Protein AF-R7QP44-F1 (afdb_monomer_lite)

Structure (mmCIF, N/CA/C/O backbone):
data_AF-R7QP44-F1
#
_entry.id   AF-R7QP44-F1
#
loop_
_atom_site.group_PDB
_atom_site.id
_atom_site.type_symbol
_atom_site.label_atom_id
_atom_site.label_alt_id
_atom_site.label_comp_id
_atom_site.label_asym_id
_atom_site.label_entity_id
_atom_site.label_seq_id
_atom_site.pdbx_PDB_ins_code
_atom_site.Cartn_x
_atom_site.Cartn_y
_atom_site.Cartn_z
_atom_site.occupancy
_atom_site.B_iso_or_equiv
_atom_site.auth_seq_id
_atom_site.auth_comp_id
_atom_site.auth_asym_id
_atom_site.auth_atom_id
_atom_site.pdbx_PDB_model_num
ATOM 1 N N . MET A 1 1 ? 19.388 -5.704 -37.236 1.00 42.16 1 MET A N 1
ATOM 2 C CA . MET A 1 1 ? 18.659 -6.530 -36.250 1.00 42.16 1 MET A CA 1
ATOM 3 C C . MET A 1 1 ? 18.406 -5.687 -35.013 1.00 42.16 1 MET A C 1
ATOM 5 O O . MET A 1 1 ? 19.204 -5.713 -34.083 1.00 42.16 1 MET A O 1
ATOM 9 N N . ASP A 1 2 ? 17.316 -4.933 -34.992 1.00 49.62 2 ASP A N 1
ATOM 10 C CA . ASP A 1 2 ? 16.919 -4.169 -33.814 1.00 49.62 2 ASP A CA 1
ATOM 11 C C . ASP A 1 2 ? 16.230 -5.118 -32.838 1.00 49.62 2 ASP A C 1
ATOM 13 O O . ASP A 1 2 ? 15.017 -5.322 -32.861 1.00 49.62 2 ASP A O 1
ATOM 17 N N . LYS A 1 3 ? 17.034 -5.772 -31.993 1.00 59.66 3 LYS A N 1
ATOM 18 C CA . LYS A 1 3 ? 16.508 -6.389 -30.778 1.00 59.66 3 LYS A CA 1
ATOM 19 C C . LYS A 1 3 ? 15.939 -5.245 -29.944 1.00 59.66 3 LYS A C 1
ATOM 21 O O . LYS A 1 3 ? 16.696 -4.519 -29.304 1.00 59.66 3 LYS A O 1
ATOM 26 N N . CYS A 1 4 ? 14.620 -5.062 -29.965 1.00 62.34 4 CYS A N 1
ATOM 27 C CA . CYS A 1 4 ? 13.935 -4.261 -28.962 1.00 62.34 4 CYS A CA 1
ATOM 28 C C . CYS A 1 4 ? 14.185 -4.923 -27.604 1.00 62.34 4 CYS A C 1
ATOM 30 O O . CYS A 1 4 ? 13.433 -5.800 -27.185 1.00 62.34 4 CYS A O 1
ATOM 32 N N . PHE A 1 5 ? 15.265 -4.539 -26.924 1.00 64.88 5 PHE A N 1
ATOM 33 C CA . PHE A 1 5 ? 15.396 -4.816 -25.505 1.00 64.88 5 PHE 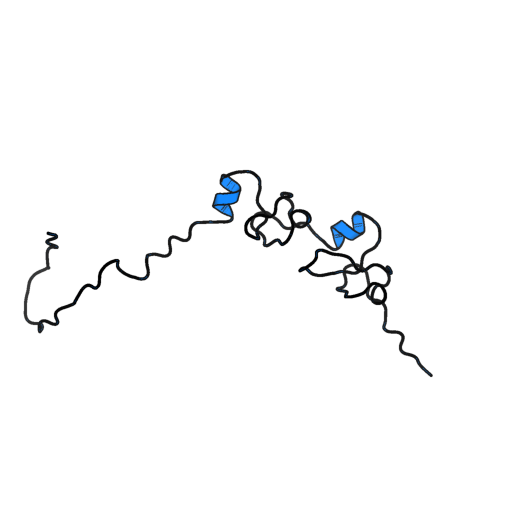A CA 1
ATOM 34 C C . PHE A 1 5 ? 14.197 -4.140 -24.835 1.00 64.88 5 PHE A C 1
ATOM 36 O O . PHE A 1 5 ? 14.015 -2.930 -25.027 1.00 64.88 5 PHE A O 1
ATOM 43 N N . PRO A 1 6 ? 13.332 -4.884 -24.123 1.00 70.69 6 PRO A N 1
ATOM 44 C CA . PRO A 1 6 ? 12.214 -4.271 -23.429 1.00 70.69 6 PRO A CA 1
ATOM 45 C C . PRO A 1 6 ? 12.774 -3.175 -22.521 1.00 70.69 6 PRO A C 1
ATOM 47 O O . PRO A 1 6 ? 13.692 -3.417 -21.736 1.00 70.69 6 PRO A O 1
ATOM 50 N N . LYS A 1 7 ? 12.278 -1.942 -22.690 1.00 80.62 7 LYS A N 1
ATOM 51 C CA . LYS A 1 7 ? 12.738 -0.809 -21.885 1.00 80.62 7 LYS A CA 1
ATOM 52 C C . LYS A 1 7 ? 12.487 -1.146 -20.420 1.00 80.62 7 LYS A C 1
ATOM 54 O O . LYS A 1 7 ? 11.345 -1.398 -20.034 1.00 80.62 7 LYS A O 1
ATOM 59 N N . LYS A 1 8 ? 13.555 -1.145 -19.622 1.00 89.19 8 LYS A N 1
ATOM 60 C CA . LYS A 1 8 ? 13.452 -1.323 -18.176 1.00 89.19 8 LYS A CA 1
ATOM 61 C C . LYS A 1 8 ? 12.568 -0.214 -17.590 1.00 89.19 8 LYS A C 1
ATOM 63 O O . LYS A 1 8 ? 12.676 0.952 -17.969 1.00 89.19 8 LYS A O 1
ATOM 68 N N . LYS A 1 9 ? 11.679 -0.591 -16.680 1.00 93.31 9 LYS A N 1
ATOM 69 C CA . LYS A 1 9 ? 10.724 0.270 -15.984 1.00 93.31 9 LYS A CA 1
ATOM 70 C C . LYS A 1 9 ? 11.424 1.062 -14.883 1.00 93.31 9 LYS A C 1
ATOM 72 O O . LYS A 1 9 ? 12.315 0.541 -14.216 1.00 93.31 9 LYS A O 1
ATOM 77 N N . GLY A 1 10 ? 10.997 2.308 -14.694 1.00 92.44 10 GLY A N 1
ATOM 78 C CA . GLY A 1 10 ? 11.552 3.205 -13.681 1.00 92.44 10 GLY A CA 1
ATOM 79 C C . GLY A 1 10 ? 11.133 2.864 -12.249 1.00 92.44 10 GLY A C 1
ATOM 80 O O . GLY A 1 10 ? 10.320 1.973 -12.006 1.00 92.44 10 GLY A O 1
ATOM 81 N N . GLU A 1 11 ? 11.679 3.613 -11.293 1.00 94.75 11 GLU A N 1
ATOM 82 C CA . GLU A 1 11 ? 11.333 3.523 -9.871 1.00 94.75 11 GLU A CA 1
ATOM 83 C C . GLU A 1 11 ? 9.811 3.628 -9.634 1.00 94.75 11 GLU A C 1
ATOM 85 O O . GLU A 1 11 ? 9.104 4.388 -10.295 1.00 94.75 11 GLU A O 1
ATOM 90 N N . CYS A 1 12 ? 9.307 2.853 -8.677 1.00 93.56 12 CYS A N 1
ATOM 91 C CA . CYS A 1 12 ? 7.906 2.717 -8.280 1.00 93.56 12 CYS A CA 1
ATOM 92 C C . CYS A 1 12 ? 6.957 2.166 -9.358 1.00 93.56 12 CYS A C 1
ATOM 94 O O . CYS A 1 12 ? 5.762 1.994 -9.089 1.00 93.56 12 CYS A O 1
ATOM 96 N N . ALA A 1 13 ? 7.456 1.842 -10.552 1.00 93.62 13 ALA A N 1
ATOM 97 C CA . ALA A 1 13 ? 6.661 1.185 -11.579 1.00 93.62 13 ALA A CA 1
ATOM 98 C C . ALA A 1 13 ? 6.332 -0.262 -11.174 1.00 93.62 13 ALA A C 1
ATOM 100 O O . ALA A 1 13 ? 7.167 -0.925 -10.556 1.00 93.62 13 ALA A O 1
ATOM 101 N N . PRO A 1 14 ? 5.145 -0.780 -11.530 1.00 92.44 14 PRO A N 1
ATOM 102 C CA . PRO A 1 14 ? 4.768 -2.151 -11.219 1.00 92.44 14 PRO A CA 1
ATOM 103 C C . PRO A 1 14 ? 5.651 -3.159 -11.965 1.00 92.44 14 PRO A C 1
ATOM 105 O O . PRO A 1 14 ? 5.914 -3.017 -13.166 1.00 92.44 14 PRO A O 1
ATOM 108 N N . CYS A 1 15 ? 6.063 -4.211 -11.268 1.00 92.56 15 CYS A N 1
ATOM 109 C CA . CYS A 1 15 ? 6.938 -5.256 -11.794 1.00 92.56 15 CYS A CA 1
ATOM 110 C C . CYS A 1 15 ? 6.459 -6.645 -11.377 1.00 92.56 15 CYS A C 1
ATOM 112 O O . CYS A 1 15 ? 5.681 -6.797 -10.439 1.00 92.56 15 CYS A O 1
ATOM 114 N N . ARG A 1 16 ? 6.922 -7.669 -12.089 1.00 90.44 16 ARG A N 1
ATOM 115 C CA . ARG A 1 16 ? 6.758 -9.081 -11.731 1.00 90.44 16 ARG A CA 1
ATOM 116 C C . ARG A 1 16 ? 8.110 -9.762 -11.542 1.00 90.44 16 ARG A C 1
ATOM 118 O O . ARG A 1 16 ? 8.195 -10.717 -10.777 1.00 90.44 16 ARG A O 1
ATOM 125 N N . SER A 1 17 ? 9.160 -9.260 -12.189 1.00 90.12 17 SER A N 1
ATOM 126 C CA . SER A 1 17 ? 10.537 -9.719 -12.011 1.00 90.12 17 SER A CA 1
ATOM 127 C C . SER A 1 17 ? 11.539 -8.565 -11.917 1.00 90.12 17 SER A C 1
ATOM 129 O O . SER A 1 17 ? 11.251 -7.418 -12.264 1.00 90.12 17 SER A O 1
ATOM 131 N N . ARG A 1 18 ? 12.747 -8.879 -11.429 1.00 91.56 18 ARG A N 1
ATOM 132 C CA . ARG A 1 18 ? 13.856 -7.920 -11.300 1.00 91.56 18 ARG A CA 1
ATOM 133 C C . ARG A 1 18 ? 14.330 -7.362 -12.643 1.00 91.56 18 ARG A C 1
ATOM 135 O O . ARG A 1 18 ? 14.731 -6.206 -12.701 1.00 91.56 18 ARG A O 1
ATOM 142 N N . ASP A 1 19 ? 14.249 -8.161 -13.704 1.00 91.06 19 ASP A N 1
ATOM 143 C CA . ASP A 1 19 ? 14.759 -7.826 -15.040 1.00 91.06 19 ASP A CA 1
ATOM 144 C C . ASP A 1 19 ? 13.926 -6.737 -15.723 1.00 91.06 19 ASP A C 1
ATOM 146 O O . ASP A 1 19 ? 14.408 -6.029 -16.606 1.00 91.06 19 ASP A O 1
ATOM 150 N N . GLU A 1 20 ? 12.679 -6.563 -15.276 1.00 91.62 20 GLU A N 1
ATOM 151 C CA . GLU A 1 20 ? 11.809 -5.483 -15.727 1.00 91.62 20 GLU A CA 1
ATOM 152 C C . GLU A 1 20 ? 12.211 -4.123 -15.155 1.00 91.62 20 GLU A C 1
ATOM 154 O O . GLU A 1 20 ? 11.761 -3.112 -15.681 1.00 91.62 20 GLU A O 1
ATOM 159 N N . CYS A 1 21 ? 13.014 -4.067 -14.093 1.00 93.56 21 CYS A N 1
ATOM 160 C CA . CYS A 1 21 ? 13.292 -2.843 -13.350 1.00 93.56 21 CYS A CA 1
ATOM 161 C C . CYS A 1 21 ? 14.646 -2.246 -13.715 1.00 93.56 21 CYS A C 1
ATOM 163 O O . CYS A 1 21 ? 15.663 -2.932 -13.687 1.00 93.56 21 CYS A O 1
ATOM 165 N N . SER A 1 22 ? 14.695 -0.933 -13.956 1.00 93.31 22 SER A N 1
ATOM 166 C CA . SER A 1 22 ? 15.953 -0.198 -14.168 1.00 93.31 22 SER A CA 1
ATOM 167 C C . SER A 1 22 ? 16.844 -0.195 -12.927 1.00 93.31 22 SER A C 1
ATOM 169 O O . SER A 1 22 ? 18.018 0.135 -13.015 1.00 93.31 22 SER A O 1
ATOM 171 N N . THR A 1 23 ? 16.266 -0.537 -11.776 1.00 92.44 23 THR A N 1
ATOM 172 C CA . THR A 1 23 ? 16.932 -0.688 -10.483 1.00 92.44 23 THR A CA 1
ATOM 173 C C . THR A 1 23 ? 17.418 -2.116 -10.220 1.00 92.44 23 THR A C 1
ATOM 175 O O . THR A 1 23 ? 17.983 -2.373 -9.161 1.00 92.44 23 THR A O 1
ATOM 178 N N . ASP A 1 24 ? 17.129 -3.057 -11.130 1.00 92.00 24 ASP A N 1
ATOM 179 C CA . ASP A 1 24 ? 17.405 -4.494 -11.001 1.00 92.00 24 ASP A CA 1
ATOM 180 C C . ASP A 1 24 ? 16.807 -5.142 -9.738 1.00 92.00 24 ASP A C 1
ATOM 182 O O . ASP A 1 24 ? 17.234 -6.219 -9.310 1.00 92.00 24 ASP A O 1
ATOM 186 N N . LYS A 1 25 ? 15.786 -4.502 -9.150 1.00 93.44 25 LYS A N 1
ATOM 187 C CA . LYS A 1 25 ? 15.093 -4.974 -7.952 1.00 93.44 25 LYS A CA 1
ATOM 188 C C . LYS A 1 25 ? 13.591 -4.724 -8.051 1.00 93.44 25 LYS A C 1
ATOM 190 O O . LYS A 1 25 ? 13.136 -3.585 -8.126 1.00 93.44 25 LYS A O 1
ATOM 195 N N . CYS A 1 26 ? 12.840 -5.819 -7.991 1.00 93.38 26 CYS A N 1
ATOM 196 C CA . CYS A 1 26 ? 11.386 -5.845 -7.897 1.00 93.38 26 CYS A CA 1
ATOM 197 C C . CYS A 1 26 ? 11.004 -6.326 -6.497 1.00 93.38 26 CYS A C 1
ATOM 199 O O . CYS A 1 26 ? 11.370 -7.433 -6.105 1.00 93.38 26 CYS A O 1
ATOM 201 N N . TRP A 1 27 ? 10.331 -5.485 -5.717 1.00 91.31 27 TRP A N 1
ATOM 202 C CA . TRP A 1 27 ? 10.036 -5.767 -4.313 1.00 91.31 27 TRP A CA 1
ATOM 203 C C . TRP A 1 27 ? 8.639 -5.280 -3.935 1.00 91.31 27 TRP A C 1
ATOM 205 O O . TRP A 1 27 ? 8.079 -4.417 -4.602 1.00 91.31 27 TRP A O 1
ATOM 215 N N . GLY A 1 28 ? 8.074 -5.828 -2.863 1.00 87.38 28 GLY A N 1
ATOM 216 C CA . GLY A 1 28 ? 6.779 -5.435 -2.320 1.00 87.38 28 GLY A CA 1
ATOM 217 C C . GLY A 1 28 ? 6.215 -6.514 -1.402 1.00 87.38 28 GLY A C 1
ATOM 218 O O . GLY A 1 28 ? 6.892 -7.485 -1.063 1.00 87.38 28 GLY A O 1
ATOM 219 N N . HIS A 1 29 ? 4.961 -6.349 -0.993 1.00 76.00 29 HIS A N 1
ATOM 220 C CA . HIS A 1 29 ? 4.282 -7.316 -0.134 1.00 76.00 29 HIS A CA 1
ATOM 221 C C . HIS A 1 29 ? 3.556 -8.375 -0.966 1.00 76.00 29 HIS A C 1
ATOM 223 O O . HIS A 1 29 ? 2.860 -8.043 -1.923 1.00 76.00 29 HIS A O 1
ATOM 229 N N . VAL A 1 30 ? 3.703 -9.647 -0.584 1.00 61.22 30 VAL A N 1
ATOM 230 C CA . VAL A 1 30 ? 3.024 -10.783 -1.225 1.00 61.22 30 VAL A CA 1
ATOM 231 C C . VAL A 1 30 ? 1.506 -10.561 -1.158 1.00 61.22 30 VAL A C 1
ATOM 233 O O . VAL A 1 30 ? 0.961 -10.365 -0.074 1.00 61.22 30 VAL A O 1
ATOM 236 N N . GLY A 1 31 ? 0.836 -10.535 -2.316 1.00 61.34 31 GLY A N 1
ATOM 237 C CA . GLY A 1 31 ? -0.590 -10.190 -2.434 1.00 61.34 31 GLY A CA 1
ATOM 238 C C . GLY A 1 31 ? -0.895 -8.693 -2.622 1.00 61.34 31 GLY A C 1
ATOM 239 O O . GLY A 1 31 ? -2.055 -8.298 -2.579 1.00 61.34 31 GLY A O 1
ATOM 240 N N . SER A 1 32 ? 0.116 -7.845 -2.821 1.00 61.69 32 SER A N 1
ATOM 241 C CA . SER A 1 32 ? -0.009 -6.421 -3.175 1.00 61.69 32 SER A CA 1
ATOM 242 C C . SER A 1 32 ? 0.891 -6.060 -4.369 1.00 61.69 32 SER A C 1
ATOM 244 O O . SER A 1 32 ? 1.655 -6.895 -4.853 1.00 61.69 32 SER A O 1
ATOM 246 N N . ASP A 1 33 ? 0.799 -4.813 -4.842 1.00 80.12 33 ASP A N 1
ATOM 247 C CA . ASP A 1 33 ? 1.540 -4.282 -5.993 1.00 80.12 33 ASP A CA 1
ATOM 248 C C . ASP A 1 33 ? 3.067 -4.365 -5.804 1.00 80.12 33 ASP A C 1
ATOM 250 O O . ASP A 1 33 ? 3.661 -3.545 -5.107 1.00 80.12 33 ASP A O 1
ATOM 254 N N . LEU A 1 34 ? 3.726 -5.340 -6.434 1.00 90.56 34 LEU A N 1
ATOM 255 C CA . LEU A 1 34 ? 5.188 -5.378 -6.545 1.00 90.56 34 LEU A CA 1
ATOM 256 C C . LEU A 1 34 ? 5.676 -4.210 -7.409 1.00 90.56 34 LEU A C 1
ATOM 258 O O . LEU A 1 34 ? 5.099 -3.929 -8.464 1.00 90.56 34 LEU A O 1
ATOM 262 N N . ARG A 1 35 ? 6.750 -3.536 -6.986 1.00 93.19 35 ARG A N 1
ATOM 263 C CA . ARG A 1 35 ? 7.295 -2.361 -7.677 1.00 93.19 35 ARG A CA 1
ATOM 264 C C . ARG A 1 35 ? 8.810 -2.388 -7.812 1.00 93.19 35 ARG A C 1
ATOM 266 O O . ARG A 1 35 ? 9.521 -2.965 -6.990 1.00 93.19 35 ARG A O 1
ATOM 273 N N . CYS A 1 36 ? 9.290 -1.719 -8.853 1.00 95.12 36 CYS A N 1
ATOM 274 C CA . CYS A 1 36 ? 10.699 -1.439 -9.060 1.00 95.12 36 CYS A CA 1
ATOM 275 C C . CYS A 1 36 ? 11.195 -0.445 -8.020 1.00 95.12 36 CYS A C 1
ATOM 277 O O . CYS A 1 36 ? 10.590 0.606 -7.824 1.00 95.12 36 CYS A O 1
ATOM 279 N N . VAL A 1 37 ? 12.291 -0.764 -7.351 1.00 95.31 37 VAL A N 1
ATOM 280 C CA . VAL A 1 37 ? 12.772 0.008 -6.202 1.00 95.31 37 VAL A CA 1
ATOM 281 C C . VAL A 1 37 ? 14.284 0.023 -6.141 1.00 95.31 37 VAL A C 1
ATOM 283 O O . VAL A 1 37 ? 14.926 -0.939 -6.551 1.00 95.31 37 VAL A O 1
ATOM 286 N N . TYR A 1 38 ? 14.864 1.084 -5.597 1.00 94.56 38 TYR A N 1
ATOM 287 C CA . TYR A 1 38 ? 16.270 1.066 -5.213 1.00 94.56 38 TYR A CA 1
ATOM 288 C C . TYR A 1 38 ? 16.442 0.398 -3.847 1.00 94.56 38 TYR A C 1
ATOM 290 O O . TYR A 1 38 ? 15.524 0.368 -3.023 1.00 94.56 38 TYR A O 1
ATOM 298 N N . ASP A 1 39 ? 17.639 -0.124 -3.588 1.00 90.19 39 ASP A N 1
ATOM 299 C CA . ASP A 1 39 ? 18.003 -0.730 -2.305 1.00 90.19 39 ASP A CA 1
ATOM 300 C C . ASP A 1 39 ? 18.301 0.335 -1.237 1.00 90.19 39 ASP A C 1
ATOM 302 O O . ASP A 1 39 ? 19.387 0.416 -0.678 1.00 90.19 39 ASP A O 1
ATOM 306 N N . ASN A 1 40 ? 17.347 1.235 -0.999 1.00 91.69 40 ASN A N 1
ATOM 307 C CA . ASN A 1 40 ? 17.447 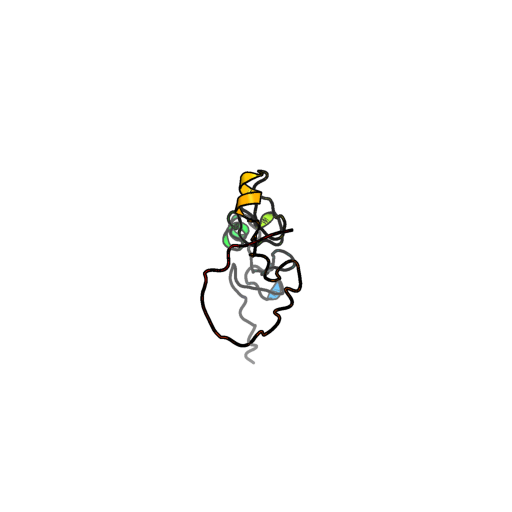2.242 0.048 1.00 91.69 40 ASN A CA 1
ATOM 308 C C . ASN A 1 40 ? 16.069 2.539 0.665 1.00 91.69 40 ASN A C 1
ATOM 310 O O . ASN A 1 40 ? 15.041 2.443 -0.017 1.00 91.69 40 ASN A O 1
ATOM 314 N N . PRO A 1 41 ? 16.024 2.909 1.959 1.00 88.38 41 PRO A N 1
ATOM 315 C CA . PRO A 1 41 ? 14.768 3.139 2.672 1.00 88.38 41 PRO A CA 1
ATOM 316 C C . PRO A 1 41 ? 13.944 4.292 2.083 1.00 88.38 41 PRO A C 1
ATOM 318 O O . PRO A 1 41 ? 12.718 4.258 2.148 1.00 88.38 41 PRO A O 1
ATOM 321 N N . THR A 1 42 ? 14.587 5.283 1.461 1.00 91.62 42 THR A N 1
ATOM 322 C CA . THR A 1 42 ? 13.907 6.414 0.815 1.00 91.62 42 THR A CA 1
ATOM 323 C C . THR A 1 42 ? 13.060 5.958 -0.373 1.00 91.62 42 THR A C 1
ATOM 325 O O . THR A 1 42 ? 11.893 6.329 -0.477 1.00 91.62 42 THR A O 1
ATOM 328 N N . SER A 1 43 ? 13.609 5.099 -1.235 1.00 92.56 43 SER A N 1
ATOM 329 C CA . SER A 1 43 ? 12.912 4.509 -2.382 1.00 92.56 43 SER A CA 1
ATOM 330 C C . SER A 1 43 ? 11.766 3.607 -1.929 1.00 92.56 43 SER A C 1
ATOM 332 O O . SER A 1 43 ? 10.648 3.708 -2.432 1.00 92.56 43 SER A O 1
ATOM 334 N N . MET A 1 44 ? 12.003 2.796 -0.892 1.00 88.81 44 MET A N 1
ATOM 335 C CA . MET A 1 44 ? 10.964 1.981 -0.253 1.00 88.81 44 MET A CA 1
ATOM 336 C C . MET A 1 44 ? 9.789 2.832 0.232 1.00 88.81 44 MET A C 1
ATOM 338 O O . MET A 1 44 ? 8.648 2.562 -0.134 1.00 88.81 44 MET A O 1
ATOM 342 N N . ALA A 1 45 ? 10.059 3.886 1.005 1.00 88.44 45 ALA A N 1
ATOM 343 C CA . ALA A 1 45 ? 9.023 4.769 1.534 1.00 88.44 45 ALA A CA 1
ATOM 344 C C . ALA A 1 45 ? 8.277 5.531 0.427 1.00 88.44 45 ALA A C 1
ATOM 346 O O . ALA A 1 45 ? 7.067 5.734 0.524 1.00 88.44 45 ALA A O 1
ATOM 347 N N . LYS A 1 46 ? 8.982 5.916 -0.644 1.00 91.12 46 LYS A N 1
ATOM 348 C CA . LYS A 1 46 ? 8.406 6.604 -1.804 1.00 91.12 46 LYS A CA 1
ATOM 349 C C . LYS A 1 46 ? 7.459 5.704 -2.601 1.00 91.1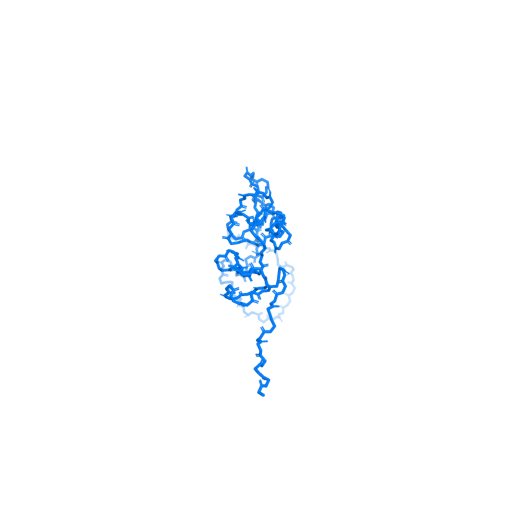2 46 LYS A C 1
ATOM 351 O O . LYS A 1 46 ? 6.376 6.139 -2.980 1.00 91.12 46 LYS A O 1
ATOM 356 N N . CYS A 1 47 ? 7.850 4.456 -2.853 1.00 91.38 47 CYS A N 1
ATOM 357 C CA . CYS A 1 47 ? 7.063 3.525 -3.665 1.00 91.38 47 CYS A CA 1
ATOM 358 C C . CYS A 1 47 ? 5.949 2.813 -2.886 1.00 91.38 47 CYS A C 1
ATOM 360 O O . CYS A 1 47 ? 4.973 2.347 -3.488 1.00 91.38 47 CYS A O 1
ATOM 362 N N . PHE A 1 48 ? 6.083 2.750 -1.560 1.00 90.31 48 PHE A N 1
ATOM 363 C CA . PHE A 1 48 ? 5.136 2.125 -0.640 1.00 90.31 48 PHE A CA 1
ATOM 364 C C . PHE A 1 48 ? 4.743 3.099 0.473 1.00 90.31 48 PHE A C 1
ATOM 366 O O . PHE A 1 48 ? 5.121 2.904 1.633 1.00 90.31 48 PHE A O 1
ATOM 373 N N . PRO A 1 49 ? 3.977 4.156 0.146 1.00 89.44 49 PRO A N 1
ATOM 374 C CA . PRO A 1 49 ? 3.488 5.072 1.159 1.00 89.44 49 PRO A CA 1
ATOM 375 C C . PRO A 1 49 ? 2.603 4.319 2.154 1.00 89.44 49 PRO A C 1
ATOM 377 O O . PRO A 1 49 ? 1.735 3.522 1.777 1.00 89.44 49 PRO A O 1
ATOM 380 N N . LYS A 1 50 ? 2.827 4.583 3.442 1.00 90.88 50 LYS A N 1
ATOM 381 C CA . LYS A 1 50 ? 2.020 3.996 4.507 1.00 90.88 50 LYS A CA 1
ATOM 382 C C . LYS A 1 50 ? 0.586 4.514 4.421 1.00 90.88 50 LYS A C 1
ATOM 384 O O . LYS A 1 50 ? 0.339 5.711 4.297 1.00 90.88 50 LYS A O 1
ATOM 389 N N . LYS A 1 51 ? -0.358 3.593 4.523 1.00 91.31 51 LYS A N 1
ATOM 390 C CA . LYS A 1 51 ? -1.793 3.829 4.528 1.00 91.31 51 LYS A CA 1
ATOM 391 C C . LYS A 1 51 ? -2.242 4.304 5.908 1.00 91.31 51 LYS A C 1
ATOM 393 O O . LYS A 1 51 ? -1.708 3.866 6.928 1.00 91.31 51 LYS A O 1
ATOM 398 N N . LEU A 1 52 ? -3.220 5.201 5.914 1.00 94.06 52 LEU A N 1
ATOM 399 C CA . LEU A 1 52 ? -3.792 5.783 7.127 1.00 94.06 52 LEU A CA 1
ATOM 400 C C . LEU A 1 52 ? -4.694 4.791 7.872 1.00 94.06 52 LEU A C 1
ATOM 402 O O . LEU A 1 52 ? -4.992 3.702 7.382 1.00 94.06 52 LEU A O 1
ATOM 406 N N . GLU A 1 53 ? -5.144 5.194 9.057 1.00 94.81 53 GLU A N 1
ATOM 407 C CA . GLU A 1 53 ? -6.142 4.465 9.839 1.00 94.81 53 GLU A CA 1
ATOM 408 C C . GLU A 1 53 ? -7.386 4.110 8.994 1.00 94.81 53 GLU A C 1
ATOM 410 O O . GLU A 1 53 ? -7.830 4.877 8.140 1.00 94.81 53 GLU A O 1
ATOM 415 N N . CYS A 1 54 ? -7.932 2.919 9.228 1.00 93.25 54 CYS A N 1
ATOM 416 C CA . CYS A 1 54 ? -9.073 2.289 8.565 1.00 93.25 54 CYS A CA 1
ATOM 417 C C . CYS A 1 54 ? -8.898 1.947 7.076 1.00 93.25 54 CYS A C 1
ATOM 419 O O . CYS A 1 54 ? -9.773 1.288 6.496 1.00 93.25 54 CYS A O 1
ATOM 421 N N . ALA A 1 55 ? -7.777 2.330 6.458 1.00 93.38 55 ALA A N 1
ATOM 422 C CA . ALA A 1 55 ? -7.452 1.953 5.089 1.00 93.38 55 ALA A CA 1
ATOM 423 C C . ALA A 1 55 ? -7.158 0.451 4.975 1.00 93.38 55 ALA A C 1
ATOM 425 O O . ALA A 1 55 ? -6.660 -0.173 5.912 1.00 93.38 55 ALA A O 1
ATOM 426 N N . GLY A 1 56 ? -7.450 -0.127 3.809 1.00 90.75 56 GLY A N 1
ATOM 427 C CA . GLY A 1 56 ? -7.256 -1.555 3.563 1.00 90.75 56 GLY A CA 1
ATOM 428 C C . GLY A 1 56 ? -5.781 -1.959 3.568 1.00 90.75 56 GLY A C 1
ATOM 429 O O . GLY A 1 56 ? -4.962 -1.313 2.914 1.00 90.75 56 GLY A O 1
ATOM 430 N N . CYS A 1 57 ? -5.431 -3.046 4.245 1.00 91.25 57 CYS A N 1
ATOM 431 C CA . CYS A 1 57 ? -4.061 -3.546 4.338 1.00 91.25 57 CYS A CA 1
ATOM 432 C C . CYS A 1 57 ? -4.004 -5.069 4.244 1.00 91.25 57 CYS A C 1
ATOM 434 O O . CYS A 1 57 ? -4.944 -5.765 4.622 1.00 91.25 57 CYS A O 1
ATOM 436 N N . SER A 1 58 ? -2.864 -5.573 3.776 1.00 89.19 58 SER A N 1
ATOM 437 C CA . SER A 1 58 ? -2.545 -7.009 3.806 1.00 89.19 58 SER A CA 1
ATOM 438 C C . SER A 1 58 ? -1.503 -7.343 4.873 1.00 89.19 58 SER A C 1
ATOM 440 O O . SER A 1 58 ? -1.461 -8.463 5.368 1.00 89.19 58 SER A O 1
ATOM 442 N N . VAL A 1 59 ? -0.658 -6.373 5.240 1.00 88.19 59 VAL A N 1
ATOM 443 C CA . VAL A 1 59 ? 0.401 -6.533 6.244 1.00 88.19 59 VAL A CA 1
ATOM 444 C C . VAL A 1 59 ? 0.587 -5.254 7.056 1.00 88.19 59 VAL A C 1
ATOM 446 O O . VAL A 1 59 ? 0.310 -4.153 6.579 1.00 88.19 59 VAL A O 1
ATOM 449 N N . ALA A 1 60 ? 1.120 -5.391 8.271 1.00 89.94 60 ALA A N 1
ATOM 450 C CA . ALA A 1 60 ? 1.350 -4.291 9.209 1.00 89.94 60 ALA A CA 1
ATOM 451 C C . ALA A 1 60 ? 2.257 -3.173 8.661 1.00 89.94 60 ALA A C 1
ATOM 453 O O . ALA A 1 60 ? 2.010 -1.998 8.923 1.00 89.94 60 ALA A O 1
ATOM 454 N N . ALA A 1 61 ? 3.265 -3.520 7.854 1.00 87.69 61 ALA A N 1
ATOM 455 C CA . ALA A 1 61 ? 4.196 -2.558 7.258 1.00 87.69 61 ALA A CA 1
ATOM 456 C C . ALA A 1 61 ? 3.521 -1.556 6.302 1.00 87.69 61 ALA A C 1
ATOM 458 O O . ALA A 1 61 ? 4.040 -0.460 6.101 1.00 87.69 61 ALA A O 1
ATOM 459 N N . GLN A 1 62 ? 2.345 -1.899 5.759 1.00 88.81 62 GLN A N 1
ATOM 460 C CA . GLN A 1 62 ? 1.563 -0.984 4.929 1.00 88.81 62 GLN A CA 1
ATOM 461 C C . GLN A 1 62 ? 0.879 0.113 5.743 1.00 88.81 62 GLN A C 1
ATOM 463 O O . GLN A 1 62 ? 0.394 1.060 5.144 1.00 88.81 62 GLN A O 1
ATOM 468 N N . CYS A 1 63 ? 0.794 0.000 7.068 1.00 92.50 63 CYS A N 1
ATOM 469 C CA . CYS A 1 63 ? 0.003 0.893 7.906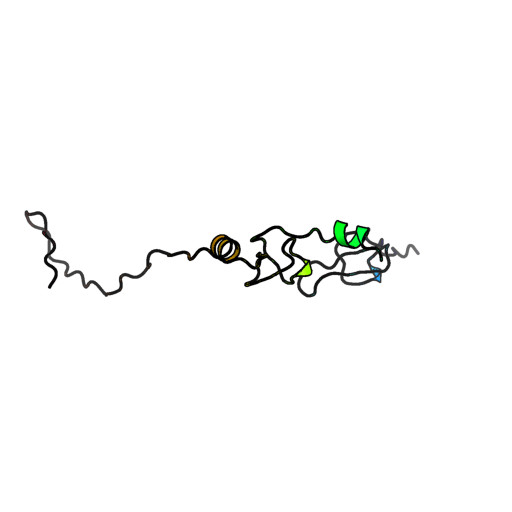 1.00 92.50 63 CYS A CA 1
ATOM 470 C C . CYS A 1 63 ? 0.874 1.925 8.618 1.00 92.50 63 CYS A C 1
ATOM 472 O O . CYS A 1 63 ? 1.893 1.581 9.216 1.00 92.50 63 CYS A O 1
ATOM 474 N N . SER A 1 64 ? 0.439 3.188 8.638 1.00 93.56 64 SER A N 1
ATOM 475 C CA . SER A 1 64 ? 1.054 4.233 9.469 1.00 93.56 64 SER A CA 1
ATOM 476 C C . SER A 1 64 ? 0.941 3.908 10.958 1.00 93.56 64 SER A C 1
ATOM 478 O O . SER A 1 64 ? 1.807 4.293 11.735 1.00 93.56 64 SER A O 1
ATOM 480 N N . THR A 1 65 ? -0.083 3.138 11.332 1.00 93.69 65 THR A N 1
ATOM 481 C CA . THR A 1 65 ? -0.326 2.624 12.685 1.00 93.69 65 THR A CA 1
ATOM 482 C C . THR A 1 65 ? 0.541 1.418 13.046 1.00 93.69 65 THR A C 1
ATOM 484 O O . THR A 1 65 ? 0.485 0.953 14.179 1.00 93.69 65 THR A O 1
ATOM 487 N N . HIS A 1 66 ? 1.309 0.877 12.090 1.00 92.12 66 HIS A N 1
ATOM 488 C CA . HIS A 1 66 ? 2.108 -0.342 12.242 1.00 92.12 66 HIS A CA 1
ATOM 489 C C . HIS A 1 66 ? 1.310 -1.604 12.610 1.00 92.12 66 HIS A C 1
ATOM 491 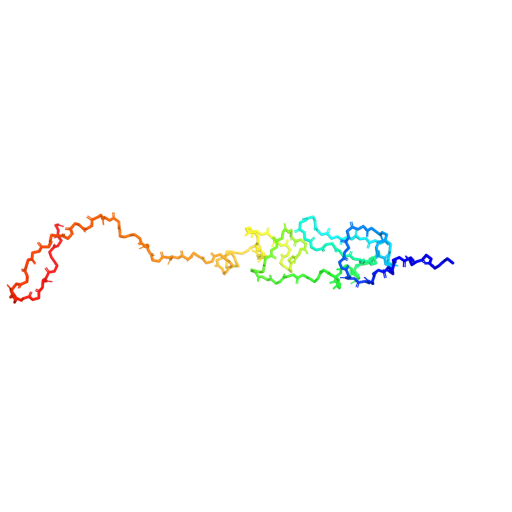O O . HIS A 1 66 ? 1.899 -2.612 12.993 1.00 92.12 66 HIS A O 1
ATOM 497 N N . LYS A 1 67 ? -0.020 -1.591 12.459 1.00 93.31 67 LYS A N 1
ATOM 498 C CA . LYS A 1 67 ? -0.875 -2.746 12.741 1.00 93.31 67 LYS A CA 1
ATOM 499 C C . LYS A 1 67 ? -1.959 -2.888 11.679 1.00 93.31 67 LYS A C 1
ATOM 501 O O . LYS A 1 67 ? -2.716 -1.958 11.414 1.00 93.31 67 LYS A O 1
ATOM 506 N N . CYS A 1 68 ? -2.014 -4.078 11.087 1.00 92.81 68 CYS A N 1
ATOM 507 C CA . CYS A 1 68 ? -3.037 -4.485 10.133 1.00 92.81 68 CYS A CA 1
ATOM 508 C C . CYS A 1 68 ? -3.916 -5.555 10.785 1.00 92.81 68 CYS A C 1
ATOM 510 O O . CYS A 1 68 ? -3.422 -6.626 11.130 1.00 92.81 68 CYS A O 1
ATOM 512 N N . TRP A 1 69 ? -5.197 -5.257 10.984 1.00 93.38 69 TRP A N 1
ATOM 513 C CA . TRP A 1 69 ? -6.156 -6.137 11.649 1.00 93.38 69 TRP A CA 1
ATOM 514 C C . TRP A 1 69 ? -7.454 -6.171 10.856 1.00 93.38 69 TRP A C 1
ATOM 516 O O . TRP A 1 69 ? -7.904 -5.124 10.408 1.00 93.38 69 TRP A O 1
ATOM 526 N N . GLY A 1 70 ? -8.053 -7.348 10.650 1.00 90.69 70 GLY A N 1
ATOM 527 C CA . GLY A 1 70 ? -9.302 -7.476 9.881 1.00 90.69 70 GLY A CA 1
ATOM 528 C C . GLY A 1 70 ? -9.225 -6.874 8.468 1.00 90.69 70 GLY A C 1
ATOM 529 O O . GLY A 1 70 ? -10.217 -6.359 7.960 1.00 90.69 70 GLY A O 1
ATOM 530 N N . GLY A 1 71 ? -8.028 -6.855 7.869 1.00 91.12 71 GLY A N 1
ATOM 531 C CA . GLY A 1 71 ? -7.768 -6.222 6.575 1.00 91.12 71 GLY A CA 1
ATOM 532 C C . GLY A 1 71 ? -7.740 -4.689 6.596 1.00 91.12 71 GLY A C 1
ATOM 533 O O . GLY A 1 71 ? -7.777 -4.083 5.527 1.00 91.12 71 GLY A O 1
ATOM 534 N N . LYS A 1 72 ? -7.685 -4.044 7.770 1.00 93.56 72 LYS A N 1
ATOM 535 C CA . LYS A 1 72 ? -7.610 -2.583 7.927 1.00 93.56 72 LYS A CA 1
ATOM 536 C C . LYS A 1 72 ? -6.463 -2.145 8.836 1.00 93.56 72 LYS A C 1
ATOM 538 O O . LYS A 1 72 ? -6.110 -2.827 9.797 1.00 93.56 72 LYS A O 1
ATOM 543 N N . CYS A 1 73 ? -5.892 -0.983 8.544 1.00 95.38 73 CYS A N 1
ATOM 544 C CA . CYS A 1 73 ? -4.917 -0.341 9.414 1.00 95.38 73 CYS A CA 1
ATOM 545 C C . CYS A 1 73 ? -5.611 0.197 10.666 1.00 95.38 73 CYS A C 1
ATOM 547 O O . CYS A 1 73 ? -6.520 1.010 10.552 1.00 95.38 73 CYS A O 1
ATOM 549 N N . VAL A 1 74 ? -5.197 -0.233 11.853 1.00 96.25 74 VAL A N 1
ATOM 550 C CA . VAL A 1 74 ? -5.799 0.207 13.126 1.00 96.25 74 VAL A CA 1
ATOM 551 C C . VAL A 1 74 ? -4.718 0.541 14.138 1.00 96.25 74 VAL A C 1
ATOM 553 O O . VAL A 1 74 ? -3.625 -0.014 14.058 1.00 96.25 74 VAL A O 1
ATOM 556 N N . TYR A 1 75 ? -5.000 1.423 15.092 1.00 94.38 75 TYR A N 1
ATOM 557 C CA . TYR A 1 75 ? -4.182 1.526 16.302 1.00 94.38 75 TYR A CA 1
ATOM 558 C C . TYR A 1 75 ? -4.558 0.422 17.292 1.00 94.38 75 TYR A C 1
ATOM 560 O O . TYR A 1 75 ? -5.641 -0.162 17.221 1.00 94.38 75 TYR A O 1
ATOM 568 N N . ASP A 1 76 ? -3.670 0.158 18.247 1.00 89.44 76 ASP A N 1
ATOM 569 C CA . ASP A 1 76 ? -3.930 -0.731 19.383 1.00 89.44 76 ASP A CA 1
ATOM 570 C C . ASP A 1 76 ? -4.825 -0.043 20.431 1.00 89.44 76 ASP A C 1
ATOM 572 O O . ASP A 1 76 ? -4.480 0.103 21.597 1.00 89.44 76 ASP A O 1
ATOM 576 N N . THR A 1 77 ? -5.961 0.494 19.986 1.00 91.31 77 THR A N 1
ATOM 577 C CA . THR A 1 77 ? -6.927 1.170 20.851 1.00 91.31 77 THR A CA 1
ATOM 578 C C . THR A 1 77 ? -8.349 0.761 20.477 1.00 91.31 77 THR A C 1
ATOM 580 O O . THR A 1 77 ? -8.677 0.659 19.288 1.00 91.31 77 THR A O 1
ATOM 583 N N . PRO A 1 78 ? -9.241 0.569 21.468 1.00 87.81 78 PRO A N 1
ATOM 584 C CA . PRO A 1 78 ? -10.631 0.200 21.205 1.00 87.81 78 PRO A CA 1
ATOM 585 C C . PRO A 1 78 ? -11.362 1.268 20.380 1.00 87.81 78 PRO A C 1
ATOM 587 O O . PRO A 1 78 ? -12.186 0.930 19.535 1.00 87.81 78 PRO A O 1
ATOM 590 N N . ALA A 1 79 ? -11.008 2.546 20.551 1.00 89.19 79 ALA A N 1
ATOM 591 C CA . ALA A 1 79 ? -11.550 3.646 19.755 1.00 89.19 79 ALA A CA 1
ATOM 592 C C . ALA A 1 79 ? -11.227 3.503 18.255 1.00 89.19 79 ALA A C 1
ATOM 594 O O . ALA A 1 79 ? -12.113 3.677 17.420 1.00 89.19 79 ALA A O 1
ATOM 595 N N . SER A 1 80 ? -9.986 3.141 17.906 1.00 91.00 80 SER A N 1
ATOM 596 C CA . SER A 1 80 ? -9.583 2.927 16.509 1.00 91.00 80 SER A CA 1
ATOM 597 C C . SER A 1 80 ? -10.280 1.701 15.913 1.00 91.00 80 SER A C 1
ATOM 599 O O . SER A 1 80 ? -10.792 1.754 14.795 1.00 91.00 80 SER A O 1
ATOM 601 N N . MET A 1 81 ? -10.407 0.617 16.687 1.00 89.81 81 MET A N 1
ATOM 602 C CA . MET A 1 81 ? -11.145 -0.572 16.249 1.00 89.81 81 MET A CA 1
ATOM 603 C C . MET A 1 81 ? -12.627 -0.273 15.995 1.00 89.81 81 MET A C 1
ATOM 605 O O . MET A 1 81 ? -13.130 -0.616 14.929 1.00 89.81 81 MET A O 1
ATOM 609 N N . ALA A 1 82 ? -13.307 0.415 16.917 1.00 89.81 82 ALA A N 1
ATOM 610 C CA . ALA A 1 82 ? -14.711 0.797 16.757 1.00 89.81 82 ALA A CA 1
ATOM 611 C C . ALA A 1 82 ? -14.926 1.730 15.553 1.00 89.81 82 ALA A C 1
ATOM 613 O O . ALA A 1 82 ? -15.914 1.605 14.833 1.00 89.81 82 ALA A O 1
ATOM 614 N N . LYS A 1 83 ? -13.973 2.633 15.298 1.00 90.06 83 LYS A N 1
ATOM 615 C CA . LYS A 1 83 ? -14.012 3.549 14.155 1.00 90.06 83 LYS A CA 1
ATOM 616 C C . LYS A 1 83 ? -13.830 2.835 12.813 1.00 90.06 83 LYS A C 1
ATOM 618 O O . LYS A 1 83 ? -14.502 3.182 11.847 1.00 90.06 83 LYS A O 1
ATOM 623 N N . CYS A 1 84 ? -12.942 1.844 12.738 1.00 91.31 84 CYS A N 1
ATOM 624 C CA . CYS A 1 84 ? -12.658 1.128 11.490 1.00 91.31 84 CYS A CA 1
ATOM 625 C C . CYS A 1 84 ? -13.596 -0.051 11.211 1.00 91.31 84 CYS A C 1
ATOM 627 O O . CYS A 1 84 ? -13.727 -0.463 10.054 1.00 91.31 84 CYS A O 1
ATOM 629 N N . PHE A 1 85 ? -14.235 -0.580 12.253 1.00 90.12 85 PHE A N 1
ATOM 630 C CA . PHE A 1 85 ? -15.189 -1.683 12.197 1.00 90.12 85 PHE A CA 1
ATOM 631 C C . PHE A 1 85 ? -16.503 -1.280 12.872 1.00 90.12 85 PHE A C 1
ATOM 633 O O . PHE A 1 85 ? -16.863 -1.848 13.906 1.00 90.12 85 PHE A O 1
ATOM 640 N N . PRO A 1 86 ? -17.233 -0.297 12.314 1.00 83.94 86 PRO A N 1
ATOM 641 C CA . PRO A 1 86 ? -18.554 0.014 12.820 1.00 83.94 86 PRO A CA 1
ATOM 642 C C . PRO A 1 86 ? -19.440 -1.213 12.620 1.00 83.94 86 PRO A C 1
ATOM 644 O O . PRO A 1 86 ? -19.533 -1.760 11.517 1.00 83.94 86 PRO A O 1
ATOM 647 N N . VAL A 1 87 ? -20.101 -1.644 13.692 1.00 76.19 87 VAL A N 1
ATOM 648 C CA . VAL A 1 87 ? -21.210 -2.585 13.578 1.00 76.19 87 VAL A CA 1
ATOM 649 C C . VAL A 1 87 ? -22.278 -1.907 12.737 1.00 76.19 87 VAL A C 1
ATOM 651 O O . VAL A 1 87 ? -22.982 -1.005 13.186 1.00 76.19 87 VAL A O 1
ATOM 654 N N . THR A 1 88 ? -22.373 -2.317 11.477 1.00 62.03 88 THR A N 1
ATOM 655 C CA . THR A 1 88 ? -23.569 -2.075 10.689 1.00 62.03 88 THR A CA 1
ATOM 656 C C . THR A 1 88 ? -24.642 -2.907 11.363 1.00 62.03 88 THR A C 1
ATOM 658 O O . THR A 1 88 ? -24.773 -4.103 11.118 1.00 62.03 88 THR A O 1
ATOM 661 N N . ILE A 1 89 ? -25.398 -2.277 12.261 1.00 59.47 89 ILE A N 1
ATOM 662 C CA . ILE A 1 89 ? -26.741 -2.749 12.560 1.00 59.47 89 ILE A CA 1
ATOM 663 C C . ILE A 1 89 ? -27.519 -2.466 11.281 1.00 59.47 89 ILE A C 1
ATOM 665 O O . ILE A 1 89 ? -28.199 -1.453 11.150 1.00 59.47 89 ILE A O 1
ATOM 669 N N . SER A 1 90 ? -27.330 -3.321 10.276 1.00 51.91 90 SER A N 1
ATOM 670 C CA . SER A 1 90 ? -28.317 -3.464 9.226 1.00 51.91 90 SER A CA 1
ATOM 671 C C . SER A 1 90 ? -29.627 -3.679 9.979 1.00 51.91 90 SER A C 1
ATOM 673 O O . SER A 1 90 ? -29.676 -4.614 10.792 1.00 51.91 90 SER A O 1
ATOM 675 N N . PRO A 1 91 ? -30.651 -2.820 9.817 1.00 56.91 91 PRO A N 1
ATOM 676 C CA . PRO A 1 91 ? -31.956 -3.144 10.368 1.00 56.91 91 PRO A CA 1
ATOM 677 C C . PRO A 1 91 ? -32.275 -4.562 9.887 1.00 56.91 91 PRO A C 1
ATOM 679 O O . PRO A 1 91 ? -32.033 -4.841 8.707 1.00 56.91 91 PRO A O 1
ATOM 682 N N . PRO A 1 92 ? -32.684 -5.484 10.777 1.00 54.16 92 PRO A N 1
ATOM 683 C CA . PRO A 1 92 ? -32.900 -6.868 10.396 1.00 54.16 92 PRO A CA 1
ATOM 684 C C . PRO A 1 92 ? -33.849 -6.879 9.200 1.00 54.16 92 PRO A C 1
ATOM 686 O O . PRO A 1 92 ? -35.018 -6.524 9.319 1.00 54.16 92 PRO A O 1
ATOM 689 N N . THR A 1 93 ? -33.332 -7.237 8.022 1.00 52.72 93 THR A N 1
ATOM 690 C CA . THR A 1 93 ? -34.117 -7.274 6.783 1.00 52.72 93 THR A CA 1
ATOM 691 C C . THR A 1 93 ? -35.177 -8.363 6.828 1.00 52.72 93 THR A C 1
ATOM 693 O O . THR A 1 93 ? -36.044 -8.391 5.964 1.00 52.72 93 THR A O 1
ATOM 696 N N . HIS A 1 94 ? -35.152 -9.225 7.847 1.00 53.97 94 HIS A N 1
ATOM 697 C CA . HIS A 1 94 ? -36.212 -10.172 8.135 1.00 53.97 94 HIS A CA 1
ATOM 698 C C . HIS A 1 94 ? -36.855 -9.840 9.488 1.00 53.97 94 HIS A C 1
ATOM 700 O O . HIS A 1 94 ? -36.153 -9.843 10.505 1.00 53.97 94 HIS A O 1
ATOM 706 N N . PRO A 1 95 ? -38.178 -9.590 9.540 1.00 56.16 95 PRO A N 1
ATOM 707 C CA . PRO A 1 95 ? -38.885 -9.605 10.809 1.00 56.16 95 PRO A CA 1
ATOM 708 C C . PRO A 1 95 ? -38.695 -10.986 11.468 1.00 56.16 95 PRO A C 1
ATOM 710 O O . PRO A 1 95 ? -38.723 -12.000 10.767 1.00 56.16 95 PRO A O 1
ATOM 713 N N . PRO A 1 96 ? -38.510 -11.057 12.798 1.00 57.22 96 PRO A N 1
ATOM 714 C CA . PRO A 1 96 ? -38.228 -12.308 13.510 1.00 57.22 96 PRO A CA 1
ATOM 715 C C . PRO A 1 96 ? -39.361 -13.350 13.482 1.00 57.22 96 PRO A C 1
ATOM 717 O O . PRO A 1 96 ? -39.201 -14.429 14.046 1.00 57.22 96 PRO A O 1
ATOM 720 N N . TYR A 1 97 ? -40.483 -13.082 12.809 1.00 54.53 97 TYR A N 1
ATOM 721 C CA . TYR A 1 97 ? -41.638 -13.974 12.764 1.00 54.53 97 TYR A CA 1
ATOM 722 C C . TYR A 1 97 ? -42.329 -13.886 11.395 1.00 54.53 97 TYR A C 1
ATOM 724 O O . TYR A 1 97 ? -42.463 -12.782 10.857 1.00 54.53 97 TYR A O 1
ATOM 732 N N . PRO A 1 98 ? -42.826 -15.000 10.821 1.00 55.97 98 PRO A N 1
ATOM 733 C CA . PRO A 1 98 ? -43.747 -14.923 9.698 1.00 55.97 98 PRO A CA 1
ATOM 734 C C . PRO A 1 98 ? -45.080 -14.349 10.202 1.00 55.97 98 PRO A C 1
ATOM 736 O O . PRO A 1 98 ? -45.949 -15.082 10.673 1.00 55.97 98 PRO A O 1
ATOM 739 N N . CYS A 1 99 ? -45.259 -13.029 10.117 1.00 48.16 99 CYS A N 1
ATOM 740 C CA . CYS A 1 99 ? -46.572 -12.416 10.291 1.00 48.16 99 CYS A CA 1
ATOM 741 C C . CYS A 1 99 ? -47.473 -12.889 9.146 1.00 48.16 99 CYS A C 1
ATOM 743 O O . CYS A 1 99 ? -47.394 -12.410 8.015 1.00 48.16 99 CYS A O 1
ATOM 745 N N . ARG A 1 100 ? -48.312 -13.886 9.433 1.00 53.72 100 ARG A N 1
ATOM 746 C CA . ARG A 1 100 ? -49.319 -14.406 8.511 1.00 53.72 100 ARG A CA 1
ATOM 747 C C . ARG A 1 100 ? -50.445 -13.376 8.413 1.00 53.72 100 ARG A C 1
ATOM 749 O O . ARG A 1 100 ? -51.354 -13.373 9.238 1.00 53.72 100 ARG A O 1
ATOM 756 N N . PHE A 1 101 ? -50.381 -12.491 7.423 1.00 50.56 101 PHE A N 1
ATOM 757 C CA . PHE A 1 101 ? -51.497 -11.604 7.100 1.00 50.56 101 PHE A CA 1
ATOM 758 C C . PHE A 1 101 ? -52.684 -12.459 6.645 1.00 50.56 101 PHE A C 1
ATOM 760 O O . PHE A 1 101 ? -52.633 -13.104 5.598 1.00 50.56 101 PHE A O 1
ATOM 767 N N . LYS A 1 102 ? -53.754 -12.499 7.445 1.00 44.81 102 LYS A N 1
ATOM 768 C CA . LYS A 1 102 ? -55.061 -12.923 6.945 1.00 44.81 102 LYS A CA 1
ATOM 769 C C . LYS A 1 102 ? -55.623 -11.757 6.144 1.00 44.81 102 LYS A C 1
ATOM 771 O O . LYS A 1 102 ? -55.987 -10.736 6.720 1.00 44.81 102 LYS A O 1
ATOM 776 N N . THR A 1 103 ? -55.678 -11.912 4.826 1.00 48.16 103 THR A N 1
ATOM 777 C CA . THR A 1 103 ? -56.518 -11.090 3.957 1.00 48.16 103 THR A CA 1
ATOM 778 C C . THR A 1 103 ? -57.946 -11.204 4.466 1.00 48.16 103 THR A C 1
ATOM 780 O O . THR A 1 103 ? -58.578 -12.250 4.336 1.00 48.16 103 THR A O 1
ATOM 783 N N . THR A 1 104 ? -58.428 -10.140 5.096 1.00 45.78 104 THR A N 1
ATOM 784 C CA . THR A 1 104 ? -59.850 -9.974 5.361 1.00 45.78 104 THR A CA 1
ATOM 785 C C . THR A 1 104 ? -60.268 -8.741 4.588 1.00 45.78 104 THR A C 1
ATOM 787 O O . THR A 1 104 ? -59.651 -7.684 4.708 1.00 45.78 104 THR A O 1
ATOM 790 N N . ASP A 1 105 ? -61.227 -8.973 3.706 1.00 46.53 105 ASP A N 1
ATOM 791 C CA . ASP A 1 105 ? -61.875 -8.023 2.820 1.00 46.53 105 ASP A CA 1
ATOM 792 C C . ASP A 1 105 ? -62.209 -6.706 3.539 1.00 46.53 105 ASP A C 1
ATOM 794 O O . ASP A 1 105 ? -62.651 -6.689 4.690 1.00 46.53 105 ASP A O 1
ATOM 798 N N . HIS A 1 106 ? -61.922 -5.596 2.868 1.00 42.97 106 HIS A N 1
ATOM 799 C CA . HIS A 1 106 ? -62.031 -4.256 3.419 1.00 42.97 106 HIS A CA 1
ATOM 800 C C . HIS A 1 106 ? -63.505 -3.834 3.436 1.00 42.97 106 HIS A C 1
ATOM 802 O O . HIS A 1 106 ? -64.032 -3.427 2.404 1.00 42.97 106 HIS A O 1
ATOM 808 N N . LEU A 1 107 ? -64.141 -3.804 4.611 1.00 43.12 107 LEU A N 1
ATOM 809 C CA . LEU A 1 107 ? -65.099 -2.735 4.885 1.00 43.12 107 LEU A CA 1
ATOM 810 C C . LEU A 1 107 ? -65.176 -2.375 6.376 1.00 43.12 107 LEU A C 1
ATOM 812 O O . LEU A 1 107 ? -65.687 -3.130 7.197 1.00 43.12 107 LEU A O 1
ATOM 816 N N . SER A 1 108 ? -64.741 -1.139 6.637 1.00 44.59 108 SER A N 1
ATOM 817 C CA . SER A 1 108 ? -65.220 -0.225 7.682 1.00 44.59 108 SER A CA 1
ATOM 818 C C . SER A 1 108 ? -64.537 -0.186 9.058 1.00 44.59 108 SER A C 1
ATOM 820 O O . SER A 1 108 ? -64.719 -1.055 9.897 1.00 44.59 108 SER A O 1
ATOM 822 N N . ILE A 1 109 ? -63.933 0.992 9.286 1.00 49.44 109 ILE A N 1
ATOM 823 C CA . ILE A 1 109 ? -63.997 1.842 10.492 1.00 49.44 109 ILE A CA 1
ATOM 824 C C . ILE A 1 109 ? -63.246 1.343 11.740 1.00 49.44 109 ILE A C 1
ATOM 826 O O . ILE A 1 109 ? -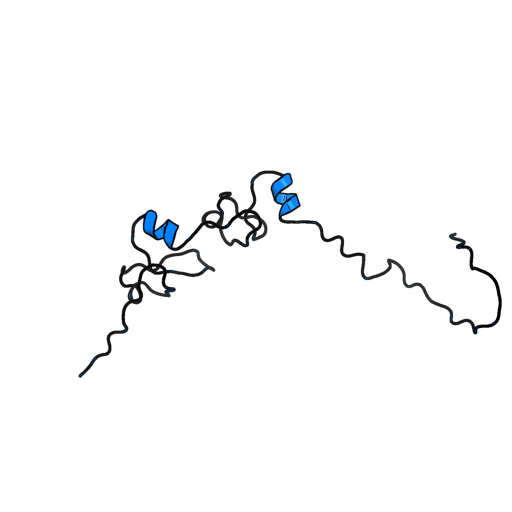63.665 0.410 12.414 1.00 49.44 109 ILE A O 1
ATOM 830 N N . GLY A 1 110 ? -62.218 2.109 12.122 1.00 43.03 110 GLY A N 1
ATOM 831 C CA . GLY A 1 110 ? -61.640 2.125 13.469 1.00 43.03 110 GLY A CA 1
ATOM 832 C C . GLY A 1 110 ? -60.139 1.863 13.475 1.00 43.03 110 GLY A C 1
ATOM 833 O O . GLY A 1 110 ? -59.693 0.804 13.044 1.00 43.03 110 GLY A O 1
ATOM 834 N N . ASP A 1 111 ? -59.363 2.833 13.960 1.00 48.34 111 ASP A N 1
ATOM 835 C CA . ASP A 1 111 ? -57.921 2.715 14.175 1.00 48.34 111 ASP A CA 1
ATOM 836 C C . ASP A 1 111 ? -57.586 1.448 14.989 1.00 48.34 111 ASP A C 1
ATOM 838 O O . ASP A 1 111 ? -58.052 1.309 16.127 1.00 48.34 111 ASP A O 1
ATOM 842 N N . PRO A 1 112 ? -56.790 0.503 14.453 1.00 48.44 112 PRO A N 1
ATOM 843 C CA . PRO A 1 112 ? -56.438 -0.697 15.193 1.00 48.44 112 PRO A CA 1
ATOM 844 C C . PRO A 1 112 ? -55.416 -0.357 16.281 1.00 48.44 112 PRO A C 1
ATOM 846 O O . PRO A 1 112 ? -54.240 -0.108 16.017 1.00 48.44 112 PRO A O 1
ATOM 849 N N . VAL A 1 113 ? -55.880 -0.376 17.530 1.00 54.44 113 VAL A N 1
ATOM 850 C CA . VAL A 1 113 ? -55.030 -0.344 18.722 1.00 54.44 113 VAL A CA 1
ATOM 851 C C . VAL A 1 113 ? -54.237 -1.658 18.781 1.00 54.44 113 VAL A C 1
ATOM 853 O O . VAL A 1 113 ? -54.842 -2.729 18.674 1.00 54.44 113 VAL A O 1
ATOM 856 N N . PRO A 1 114 ? -52.903 -1.633 18.943 1.00 44.47 114 PRO A N 1
ATOM 857 C CA . PRO A 1 114 ? -52.122 -2.858 19.030 1.00 44.47 114 PRO A CA 1
ATOM 858 C C . PRO A 1 114 ? -52.404 -3.570 20.358 1.00 44.47 114 PRO A C 1
ATOM 860 O O . PRO A 1 114 ? -52.037 -3.084 21.425 1.00 44.47 114 PRO A O 1
ATOM 863 N N . ILE A 1 115 ? -53.041 -4.740 20.286 1.00 55.84 115 ILE A N 1
ATOM 864 C CA . ILE A 1 115 ? -53.109 -5.693 21.395 1.00 55.84 115 ILE A CA 1
ATOM 865 C C . ILE A 1 115 ? -52.014 -6.735 21.151 1.00 55.84 115 ILE A C 1
ATOM 867 O O . ILE A 1 115 ? -52.108 -7.538 20.222 1.00 55.84 115 ILE A O 1
ATOM 871 N N . CYS A 1 116 ? -50.963 -6.697 21.966 1.00 39.53 116 CYS A N 1
ATOM 872 C CA . CYS A 1 116 ? -50.008 -7.798 22.095 1.00 39.53 116 CYS A CA 1
ATOM 873 C C . CYS A 1 116 ? -50.541 -8.803 23.137 1.00 39.53 116 CYS A C 1
ATOM 875 O O . CYS A 1 116 ? -51.211 -8.360 24.074 1.00 39.53 116 CYS A O 1
ATOM 877 N N . PRO A 1 117 ? -50.282 -10.116 22.989 1.00 58.44 117 PRO A N 1
ATOM 878 C CA . PRO A 1 117 ? -50.583 -11.097 24.031 1.00 58.44 117 PRO A CA 1
ATOM 879 C C . PRO A 1 117 ? -49.764 -10.864 25.307 1.00 58.44 117 PRO A C 1
ATOM 881 O O . PRO A 1 117 ? -48.641 -10.315 25.202 1.00 58.44 117 PRO A O 1
#

pLDDT: mean 78.19, std 18.68, range [39.53, 96.25]

Secondary structure (DSSP, 8-state):
----PPPPB-TT-B-SSGGGBTTS-EE--TTS--EE--SSHHHHHHHSPPBPTT-B-SSGGGBTTS-EETTEE--SSHHHHHHHS-------SS-SS--------------------

Radius of gyration: 28.42 Å; chains: 1; bounding box: 84×22×60 Å

Foldseek 3Di:
DPPPPPPADEQLAFDDALSNHPQSDWDDDDVDGTTHAHPDVVSVCVNQPADEQLDFDDALVNHPLSDADPRTHAHPDVVSVCVNDPPPVPPPPDDPDPPPDDDDDDDDDDDDDDDDD

Organism: Chondrus crispus (NCBI:txid2769)

Sequence (117 aa):
MDKCFPKKKGECAPCRSRDECSTDKCWGHVGSDLRCVYDNPTSMAKCFPKKLECAGCSVAAQCSTHKCWGGKCVYDTPASMAKCFPVTISPPTHPPYPCRFKTTDHLSIGDPVPICP